Protein AF-A0ABD0MTV2-F1 (afdb_monomer_lite)

Radius of gyration: 23.69 Å; chains: 1; bounding box: 36×67×50 Å

Organism: Cirrhinus mrigala (NCBI:txid683832)

Sequence (108 aa):
PGSVVRVETSQGWKPAVVTEQRLEPRSYNTVTDFGQMYRRNRRHLHTSKDKDLTGVVEEVDGEDTDGSVQKDNVQDQTVVAENTEQGNRTRSGRLVKKPVRFSDFEMG

Secondary structure (DSSP, 8-state):
---EEEEEETTEEEEEEEEEE-SSTTEEEEEETT--EEEEEGGGEEE--TT--S----------------------------------B-TTS-B-PPPGGGSS----

pLDDT: mean 71.32, std 21.49, range [31.5, 93.5]

Foldseek 3Di:
DQFWKFAQDPVGTAIWGFPDDDPPPQWTWTAGPVRDIDIDGVVRIGRPPVPPPPDDPDDDDDDDDPDDDDDDDDDDDDDDDDDDDPADADPVRHGDDDDPVCPPPDDD

Structure (mmCIF, N/CA/C/O backbone):
data_AF-A0ABD0MTV2-F1
#
_entry.id   AF-A0ABD0MTV2-F1
#
loop_
_atom_site.group_PDB
_atom_site.id
_atom_site.type_symbol
_atom_site.label_atom_id
_atom_site.label_alt_id
_atom_site.label_comp_id
_atom_site.label_asym_id
_atom_site.label_entity_id
_atom_site.label_seq_id
_atom_site.pdbx_PDB_ins_code
_atom_site.Cartn_x
_atom_site.Cartn_y
_atom_site.Cartn_z
_atom_site.occupancy
_atom_site.B_iso_or_equiv
_atom_site.auth_seq_id
_atom_site.auth_comp_id
_atom_site.auth_asym_id
_atom_site.auth_atom_id
_atom_site.pdbx_PDB_model_num
ATOM 1 N N . PRO A 1 1 ? 5.571 6.778 -7.987 1.00 68.06 1 PRO A N 1
ATOM 2 C CA . PRO A 1 1 ? 5.344 7.883 -7.022 1.00 68.06 1 PRO A CA 1
ATOM 3 C C . PRO A 1 1 ? 4.173 8.727 -7.539 1.00 68.06 1 PRO A C 1
ATOM 5 O O . PRO A 1 1 ? 4.048 8.852 -8.753 1.00 68.06 1 PRO A O 1
ATOM 8 N N . GLY A 1 2 ? 3.293 9.215 -6.666 1.00 79.38 2 GLY A N 1
ATOM 9 C CA . GLY A 1 2 ? 2.096 9.984 -7.033 1.00 79.38 2 GLY A CA 1
ATOM 10 C C . GLY A 1 2 ? 0.817 9.167 -7.267 1.00 79.38 2 GLY A C 1
ATOM 11 O O . GLY A 1 2 ? -0.206 9.743 -7.610 1.00 79.38 2 GLY A O 1
ATOM 12 N N . SER A 1 3 ? 0.836 7.843 -7.078 1.00 80.94 3 SER A N 1
ATOM 13 C CA . SER A 1 3 ? -0.372 7.012 -7.204 1.00 80.94 3 SER A CA 1
ATOM 14 C C . SER A 1 3 ? -1.226 7.081 -5.938 1.00 80.94 3 SER A C 1
ATOM 16 O O . SER A 1 3 ? -0.692 6.930 -4.835 1.00 80.94 3 SER A O 1
ATOM 18 N N . VAL A 1 4 ? -2.539 7.252 -6.106 1.00 86.69 4 VAL A N 1
ATOM 19 C CA . VAL A 1 4 ? -3.520 7.185 -5.016 1.00 86.69 4 VAL A CA 1
ATOM 20 C C . VAL A 1 4 ? -3.803 5.720 -4.689 1.00 86.69 4 VAL A C 1
ATOM 22 O O . VAL A 1 4 ? -4.110 4.907 -5.561 1.00 86.69 4 VAL A O 1
ATOM 25 N N . VAL A 1 5 ? -3.655 5.362 -3.421 1.00 89.25 5 VAL A N 1
ATOM 26 C CA . VAL A 1 5 ? -3.840 4.007 -2.896 1.00 89.25 5 VAL A CA 1
ATOM 27 C C . VAL A 1 5 ? -4.596 4.073 -1.576 1.00 89.25 5 VAL A C 1
ATOM 29 O O . VAL A 1 5 ? -4.562 5.088 -0.888 1.00 89.25 5 VAL A O 1
ATOM 32 N N . ARG A 1 6 ? -5.256 2.990 -1.174 1.00 90.44 6 ARG A N 1
ATOM 33 C CA . ARG A 1 6 ? -5.739 2.845 0.204 1.00 90.44 6 ARG A CA 1
ATOM 34 C C . ARG A 1 6 ? -4.692 2.104 1.021 1.00 90.44 6 ARG A C 1
ATOM 36 O O . ARG A 1 6 ? -4.251 1.031 0.620 1.00 90.44 6 ARG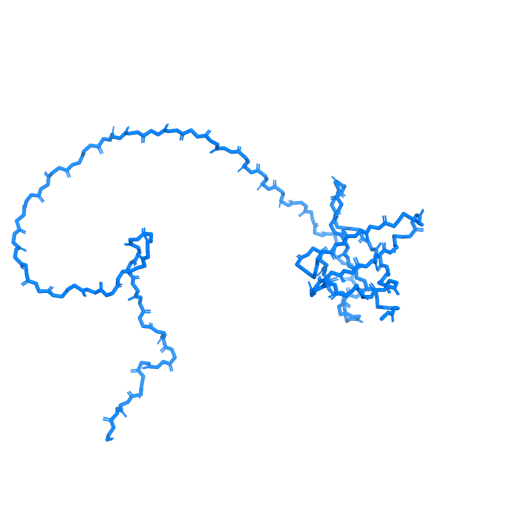 A O 1
ATOM 43 N N . VAL A 1 7 ? -4.296 2.685 2.144 1.00 90.94 7 VAL A N 1
ATOM 44 C CA . VAL A 1 7 ? -3.325 2.144 3.089 1.00 90.94 7 VAL A CA 1
ATOM 45 C C . VAL A 1 7 ? -4.032 1.583 4.316 1.00 90.94 7 VAL A C 1
ATOM 47 O O . VAL A 1 7 ? -4.959 2.192 4.849 1.00 90.94 7 VAL A O 1
ATOM 50 N N . GLU A 1 8 ? -3.593 0.417 4.771 1.00 89.69 8 GLU A N 1
ATOM 51 C CA . GLU A 1 8 ? -4.094 -0.197 5.998 1.00 89.69 8 GLU A CA 1
ATOM 52 C C . GLU A 1 8 ? -3.566 0.548 7.237 1.00 89.69 8 GLU A C 1
ATOM 54 O O . GLU A 1 8 ? -2.353 0.721 7.429 1.00 89.69 8 GLU A O 1
ATOM 59 N N . THR A 1 9 ? -4.477 1.002 8.093 1.00 87.94 9 THR A N 1
ATOM 60 C CA . THR A 1 9 ? -4.196 1.652 9.381 1.00 87.94 9 THR A CA 1
ATOM 61 C C . THR A 1 9 ? -4.953 0.938 10.501 1.00 87.94 9 THR A C 1
ATOM 63 O O . THR A 1 9 ? -5.815 0.108 10.230 1.00 87.94 9 THR A O 1
ATOM 66 N N . SER A 1 10 ? -4.680 1.280 11.764 1.00 86.62 10 SER A N 1
ATOM 67 C CA . SER A 1 10 ? -5.465 0.769 12.903 1.00 86.62 10 SER A CA 1
ATOM 68 C C . SER A 1 10 ? -6.938 1.189 12.862 1.00 86.62 10 SER A C 1
ATOM 70 O O . SER A 1 10 ? -7.767 0.593 13.532 1.00 86.62 10 SER A O 1
ATOM 72 N N . GLN A 1 11 ? -7.264 2.222 12.084 1.00 86.38 11 GLN A N 1
ATOM 73 C CA . GLN A 1 11 ? -8.622 2.720 11.862 1.00 86.38 11 GLN A CA 1
ATOM 74 C C . GLN A 1 11 ? -9.205 2.192 10.536 1.00 86.38 11 GLN A C 1
ATOM 76 O O . GLN A 1 11 ? -10.123 2.791 9.977 1.00 86.38 11 GLN A O 1
ATOM 81 N N . GLY A 1 12 ? -8.618 1.125 9.983 1.00 88.88 12 GLY A N 1
ATOM 82 C CA . GLY A 1 12 ? -8.986 0.537 8.698 1.00 88.88 12 GLY A CA 1
ATOM 83 C C . GLY A 1 12 ? -8.285 1.173 7.493 1.00 88.88 12 GLY A C 1
ATOM 84 O O . GLY A 1 12 ? -7.218 1.785 7.598 1.00 88.88 12 GLY A O 1
ATOM 85 N N . TRP A 1 13 ? -8.882 1.001 6.313 1.00 89.56 13 TRP A N 1
ATOM 86 C CA . TRP A 1 13 ? -8.322 1.417 5.024 1.00 89.56 13 TRP A CA 1
ATOM 87 C C . TRP A 1 13 ? -8.517 2.910 4.745 1.00 89.56 13 TRP A C 1
ATOM 89 O O . TRP A 1 13 ? -9.621 3.355 4.409 1.00 89.56 13 TRP A O 1
ATOM 99 N N . LYS A 1 14 ? -7.430 3.681 4.803 1.00 90.00 14 LYS A N 1
ATOM 100 C CA . LYS A 1 14 ? -7.423 5.134 4.575 1.00 90.00 14 LYS A CA 1
ATOM 101 C C . LYS A 1 14 ? -6.828 5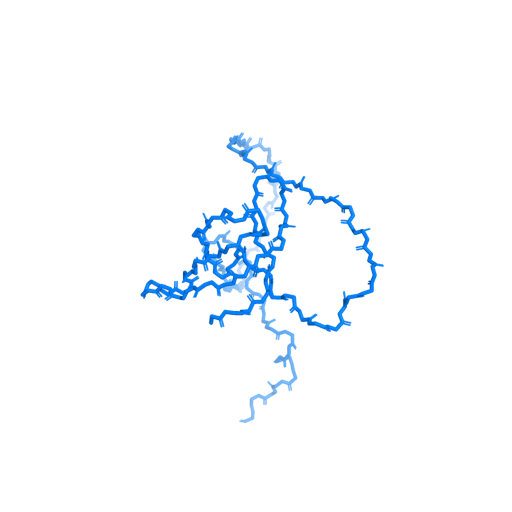.497 3.214 1.00 90.00 14 LYS A C 1
ATOM 103 O O . LYS A 1 14 ? -5.904 4.821 2.772 1.00 90.00 14 LYS A O 1
ATOM 108 N N . PRO A 1 15 ? -7.328 6.531 2.522 1.00 91.00 15 PRO A N 1
ATOM 109 C CA . PRO A 1 15 ? -6.706 7.006 1.291 1.00 91.00 15 PRO A CA 1
ATOM 110 C C . PRO A 1 15 ? -5.319 7.601 1.579 1.00 91.00 15 PRO A C 1
ATOM 112 O O . PRO A 1 15 ? -5.105 8.273 2.586 1.00 91.00 15 PRO A O 1
ATOM 115 N N . ALA A 1 16 ? -4.364 7.334 0.697 1.00 90.81 16 ALA A N 1
ATOM 116 C CA . ALA A 1 16 ? -2.997 7.819 0.786 1.00 90.81 16 ALA A CA 1
ATOM 117 C C . ALA A 1 16 ? -2.360 7.934 -0.604 1.00 90.81 16 ALA A C 1
ATOM 119 O O . ALA A 1 16 ? -2.800 7.318 -1.575 1.00 90.81 16 ALA A O 1
ATOM 120 N N . VAL A 1 17 ? -1.280 8.700 -0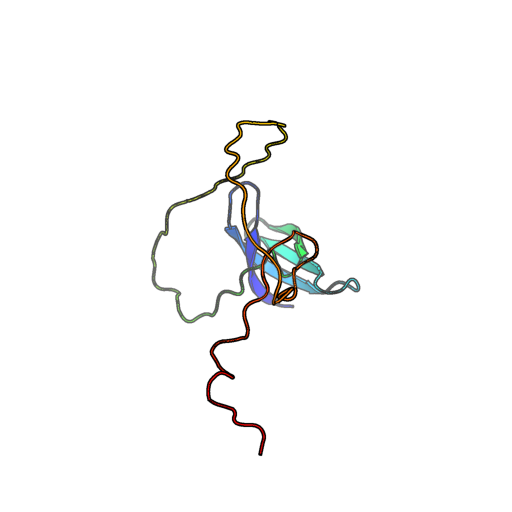.695 1.00 92.44 17 VAL A N 1
ATOM 121 C CA . VAL A 1 17 ? -0.483 8.867 -1.911 1.00 92.44 17 VAL A CA 1
ATOM 122 C C . VAL A 1 17 ? 0.881 8.225 -1.709 1.00 92.44 17 VAL A C 1
ATOM 124 O O . VAL A 1 17 ? 1.555 8.474 -0.709 1.00 92.44 17 VAL A O 1
ATOM 127 N N . VAL A 1 18 ? 1.313 7.397 -2.660 1.00 92.38 18 VAL A N 1
ATOM 128 C CA . VAL A 1 18 ? 2.656 6.800 -2.641 1.00 92.38 18 VAL A CA 1
ATOM 129 C C . VAL A 1 18 ? 3.694 7.875 -2.951 1.00 92.38 18 VAL A C 1
ATOM 131 O O . VAL A 1 18 ? 3.776 8.340 -4.088 1.00 92.38 18 VAL A O 1
ATOM 134 N N . THR A 1 19 ? 4.527 8.236 -1.981 1.00 91.31 19 THR A N 1
ATOM 135 C CA . THR A 1 19 ? 5.592 9.231 -2.167 1.00 91.31 19 THR A CA 1
ATOM 136 C C . THR A 1 19 ? 6.840 8.616 -2.775 1.00 91.31 19 THR A C 1
ATOM 138 O O . THR A 1 19 ? 7.411 9.174 -3.707 1.00 91.31 19 THR A O 1
ATOM 141 N N . GLU A 1 20 ? 7.235 7.433 -2.313 1.00 89.31 20 GLU A N 1
ATOM 142 C CA . GLU A 1 20 ? 8.499 6.815 -2.701 1.00 89.31 20 GLU A CA 1
ATOM 143 C C . GLU A 1 20 ? 8.391 5.289 -2.700 1.00 89.31 20 GLU A C 1
ATOM 145 O O . GLU A 1 20 ? 7.734 4.691 -1.842 1.00 89.31 20 GLU A O 1
ATOM 150 N N . GLN A 1 21 ? 9.063 4.650 -3.658 1.00 90.88 21 GLN A N 1
ATOM 151 C CA . GLN A 1 21 ? 9.354 3.225 -3.587 1.00 90.88 21 GLN A CA 1
ATOM 152 C C . GLN A 1 21 ? 10.735 3.043 -2.968 1.00 90.88 21 GLN A C 1
ATOM 154 O O . GLN A 1 21 ? 11.710 3.632 -3.424 1.00 90.88 21 GLN A O 1
ATOM 159 N N . ARG A 1 22 ? 10.813 2.207 -1.939 1.00 89.25 22 ARG A N 1
ATOM 160 C CA . ARG A 1 22 ? 12.065 1.946 -1.240 1.00 89.25 22 ARG A CA 1
ATOM 161 C C . ARG A 1 22 ? 12.947 0.961 -2.009 1.00 89.25 22 ARG A C 1
ATOM 163 O O . ARG A 1 22 ? 12.474 0.235 -2.884 1.00 89.25 22 ARG A O 1
ATOM 170 N N . LEU A 1 23 ? 14.223 0.907 -1.620 1.00 88.44 23 LEU A N 1
ATOM 171 C CA . LEU A 1 23 ? 15.187 -0.081 -2.117 1.00 88.44 23 LEU A CA 1
ATOM 172 C C . LEU A 1 23 ? 14.751 -1.511 -1.780 1.00 88.44 23 LEU A C 1
ATOM 174 O O . LEU A 1 23 ? 14.992 -2.436 -2.554 1.00 88.44 23 LEU A O 1
ATOM 178 N N . GLU A 1 24 ? 14.085 -1.700 -0.636 1.00 89.25 24 GLU A N 1
ATOM 179 C CA . GLU A 1 24 ? 13.545 -3.002 -0.280 1.00 89.25 24 GLU A CA 1
ATOM 180 C C . GLU A 1 24 ? 12.364 -3.370 -1.197 1.00 89.25 24 GLU A C 1
ATOM 182 O O . GLU A 1 24 ? 11.424 -2.581 -1.369 1.00 89.25 24 GLU A O 1
ATOM 187 N N . PRO A 1 25 ? 12.345 -4.592 -1.756 1.00 87.38 25 PRO A N 1
ATOM 188 C CA . PRO A 1 25 ? 11.318 -4.988 -2.702 1.00 87.38 25 PRO A CA 1
ATOM 189 C C . PRO A 1 25 ? 9.927 -4.878 -2.076 1.00 87.38 25 PRO A C 1
ATOM 191 O O . PRO A 1 25 ? 9.689 -5.276 -0.934 1.00 87.38 25 PRO A O 1
ATOM 194 N N . ARG A 1 26 ? 8.977 -4.362 -2.865 1.00 87.56 26 ARG A N 1
ATOM 195 C CA . ARG A 1 26 ? 7.557 -4.218 -2.497 1.00 87.56 26 ARG A CA 1
ATOM 196 C C . ARG A 1 26 ? 7.299 -3.276 -1.311 1.00 87.56 26 ARG A C 1
ATOM 198 O O . ARG A 1 26 ? 6.172 -3.284 -0.823 1.00 87.56 26 ARG A O 1
ATOM 205 N N . SER A 1 27 ? 8.280 -2.499 -0.848 1.00 91.62 27 SER A N 1
ATOM 206 C CA . SER A 1 27 ? 8.113 -1.520 0.235 1.00 91.62 27 SER A CA 1
ATOM 207 C C . SER A 1 27 ? 7.918 -0.106 -0.315 1.00 91.62 27 SER A C 1
ATOM 209 O O . SER A 1 27 ? 8.647 0.328 -1.207 1.00 91.62 27 SER A O 1
ATOM 211 N N . TYR A 1 28 ? 6.947 0.617 0.239 1.00 92.50 28 TYR A N 1
ATOM 212 C CA . TYR A 1 28 ? 6.565 1.962 -0.183 1.00 92.50 28 TYR A CA 1
ATOM 213 C C . TYR A 1 28 ? 6.405 2.887 1.019 1.00 92.50 28 TYR A C 1
ATOM 215 O O . TYR A 1 28 ? 5.960 2.463 2.090 1.00 92.50 28 TYR A O 1
ATOM 223 N N . ASN A 1 29 ? 6.727 4.157 0.802 1.00 92.44 29 ASN A N 1
ATOM 224 C CA . ASN A 1 29 ? 6.348 5.250 1.680 1.00 92.44 29 ASN A CA 1
ATOM 225 C C . ASN A 1 29 ? 5.054 5.866 1.145 1.00 92.44 29 ASN A C 1
ATOM 227 O O . ASN A 1 29 ? 4.948 6.175 -0.045 1.00 92.44 29 ASN A O 1
ATOM 231 N N . THR A 1 30 ? 4.063 6.017 2.015 1.00 91.31 30 THR A N 1
ATOM 232 C CA . THR A 1 30 ? 2.758 6.591 1.682 1.00 91.31 30 THR A CA 1
ATOM 233 C C . THR A 1 30 ? 2.420 7.720 2.636 1.00 91.31 30 THR A C 1
ATOM 235 O O . THR A 1 30 ? 2.654 7.592 3.835 1.00 91.31 30 THR A O 1
ATOM 238 N N . VAL A 1 31 ? 1.830 8.791 2.121 1.00 92.62 31 VAL A N 1
ATOM 239 C CA . VAL A 1 31 ? 1.330 9.922 2.908 1.00 92.62 31 VAL A CA 1
ATOM 240 C C . VAL A 1 31 ? -0.189 9.907 2.866 1.00 92.62 31 VAL A C 1
ATOM 242 O O . VAL A 1 31 ? -0.776 9.894 1.788 1.00 92.62 31 VAL A O 1
ATOM 245 N N . THR A 1 32 ? -0.813 9.861 4.038 1.00 90.00 32 THR A N 1
ATOM 246 C CA . THR A 1 32 ? -2.267 10.038 4.183 1.00 90.00 32 THR A CA 1
ATOM 247 C C . THR A 1 32 ? -2.667 11.496 3.959 1.00 90.00 32 THR A C 1
ATOM 249 O O . THR A 1 32 ? -1.826 12.392 3.980 1.00 90.00 32 THR A O 1
ATOM 252 N N . ASP A 1 33 ? -3.957 11.743 3.765 1.00 85.81 33 ASP A N 1
ATOM 253 C CA . ASP A 1 33 ? -4.562 13.081 3.701 1.00 85.81 33 ASP A CA 1
ATOM 254 C C . ASP A 1 33 ? -4.250 13.955 4.928 1.00 85.81 33 ASP A C 1
ATOM 256 O O . ASP A 1 33 ? -4.004 15.150 4.788 1.00 85.81 33 ASP A O 1
ATOM 260 N N . PHE A 1 34 ? -4.152 13.353 6.115 1.00 85.31 34 PHE A N 1
ATOM 261 C CA . PHE A 1 34 ? -3.720 14.022 7.349 1.00 85.31 34 PHE A CA 1
ATOM 262 C C . PHE A 1 34 ? -2.209 14.312 7.413 1.00 85.31 34 PHE A C 1
ATOM 264 O O . PHE A 1 34 ? -1.702 14.749 8.445 1.00 85.31 34 PHE A O 1
ATOM 271 N N . GLY A 1 35 ? -1.457 14.035 6.345 1.00 85.88 35 GLY A N 1
ATOM 272 C CA . GLY A 1 35 ? -0.012 14.248 6.283 1.00 85.88 35 GLY A CA 1
ATOM 273 C C . GLY A 1 35 ? 0.813 13.199 7.035 1.00 85.88 35 GLY A C 1
ATOM 274 O O . GLY A 1 35 ? 2.036 13.313 7.099 1.00 85.88 35 GLY A O 1
ATOM 275 N N . GLN A 1 36 ? 0.190 12.154 7.590 1.00 87.88 36 GLN A N 1
ATOM 276 C CA . GLN A 1 36 ? 0.921 11.102 8.295 1.00 87.88 36 GLN A CA 1
ATOM 277 C C . GLN A 1 36 ? 1.613 10.176 7.293 1.00 87.88 36 GLN A C 1
ATOM 279 O O . GLN A 1 36 ? 0.979 9.641 6.375 1.00 87.88 36 GLN A O 1
ATOM 284 N N . MET A 1 37 ? 2.915 9.976 7.498 1.00 90.75 37 MET A N 1
ATOM 285 C CA . MET A 1 37 ? 3.751 9.087 6.698 1.00 90.75 37 MET A CA 1
ATOM 286 C C . MET A 1 37 ? 3.734 7.665 7.255 1.00 90.75 37 MET A C 1
ATOM 288 O O . MET A 1 37 ? 4.056 7.434 8.419 1.00 90.75 37 MET A O 1
ATOM 292 N N . TYR A 1 38 ? 3.440 6.700 6.389 1.00 88.25 38 TYR A N 1
ATOM 293 C CA . TYR A 1 38 ? 3.475 5.277 6.700 1.00 88.25 38 TYR A CA 1
ATOM 294 C C . TYR A 1 38 ? 4.432 4.539 5.774 1.00 88.25 38 TYR A C 1
ATOM 296 O O . TYR A 1 38 ? 4.471 4.775 4.566 1.00 88.25 38 TYR A O 1
ATOM 304 N N . ARG A 1 39 ? 5.160 3.578 6.347 1.00 92.56 39 ARG A N 1
ATOM 305 C CA . ARG A 1 39 ? 5.919 2.579 5.595 1.00 92.56 39 ARG A CA 1
ATOM 306 C C . ARG A 1 39 ? 5.082 1.315 5.473 1.00 92.56 39 ARG A C 1
ATOM 308 O O . ARG A 1 39 ? 4.778 0.678 6.482 1.00 92.56 39 ARG A O 1
ATOM 315 N N . ARG A 1 40 ? 4.736 0.918 4.249 1.00 92.88 40 ARG A N 1
ATOM 316 C CA . ARG A 1 40 ? 3.887 -0.254 3.998 1.00 92.88 40 ARG A CA 1
ATOM 317 C C . ARG A 1 40 ? 4.375 -1.092 2.826 1.00 92.88 40 ARG A C 1
ATOM 319 O O . ARG A 1 40 ? 4.995 -0.610 1.884 1.00 92.88 40 ARG A O 1
ATOM 326 N N . ASN A 1 41 ? 4.098 -2.390 2.909 1.00 93.50 41 ASN A N 1
ATOM 327 C CA . ASN A 1 41 ? 4.337 -3.319 1.813 1.00 93.50 41 ASN A CA 1
ATOM 328 C C . ASN A 1 41 ? 3.179 -3.233 0.807 1.00 93.50 41 ASN A C 1
ATOM 330 O O . ASN A 1 41 ? 2.057 -2.946 1.211 1.00 93.50 41 ASN A O 1
ATOM 334 N N . ARG A 1 42 ? 3.411 -3.572 -0.467 1.00 89.38 42 ARG A N 1
ATOM 335 C CA . ARG A 1 42 ? 2.373 -3.665 -1.509 1.00 89.38 42 ARG A CA 1
ATOM 336 C C . ARG A 1 42 ? 1.125 -4.433 -1.070 1.00 89.38 42 ARG A C 1
ATOM 338 O O . ARG A 1 42 ? 0.042 -4.091 -1.509 1.00 89.38 42 ARG A O 1
ATOM 345 N N . ARG A 1 43 ? 1.270 -5.471 -0.235 1.00 90.94 43 ARG A N 1
ATOM 346 C CA . ARG A 1 43 ? 0.127 -6.253 0.278 1.00 90.94 43 ARG A CA 1
ATOM 347 C C . ARG A 1 43 ? -0.806 -5.465 1.210 1.00 90.94 43 ARG A C 1
ATOM 349 O O . ARG A 1 43 ? -1.933 -5.886 1.391 1.00 90.94 43 ARG A O 1
ATOM 356 N N . HIS A 1 44 ? -0.330 -4.365 1.791 1.00 90.75 44 HIS A N 1
ATOM 357 C CA . HIS A 1 44 ? -1.096 -3.469 2.667 1.00 90.75 44 HIS A CA 1
ATOM 358 C C . HIS A 1 44 ? -1.547 -2.203 1.916 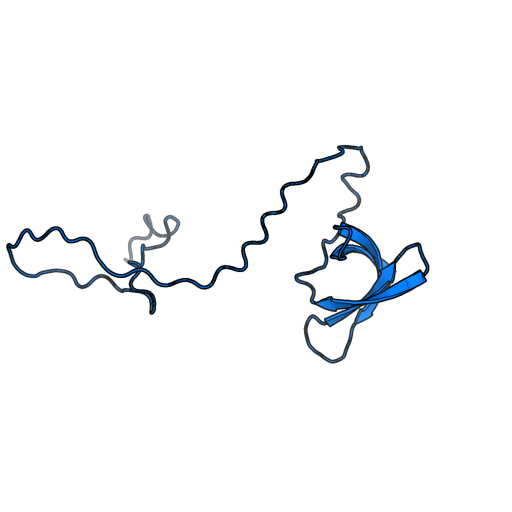1.00 90.75 44 HIS A C 1
ATOM 360 O O . HIS A 1 44 ? -1.846 -1.186 2.544 1.00 90.75 44 HIS A O 1
ATOM 366 N N . LEU A 1 45 ? -1.508 -2.236 0.577 1.00 90.88 45 LEU A N 1
ATOM 367 C CA . LEU A 1 45 ? -1.929 -1.154 -0.303 1.00 90.88 45 LEU A CA 1
ATOM 368 C C . LEU A 1 45 ? -2.954 -1.692 -1.304 1.00 90.88 45 LEU A C 1
ATOM 370 O O . LEU A 1 45 ? -2.638 -2.588 -2.088 1.00 90.88 45 LEU A O 1
ATOM 374 N N . HIS A 1 46 ? -4.146 -1.103 -1.340 1.00 89.25 46 HIS A N 1
ATOM 375 C CA . HIS A 1 46 ? -5.087 -1.310 -2.439 1.00 89.25 46 HIS A CA 1
ATOM 376 C C . HIS A 1 46 ? -4.920 -0.199 -3.468 1.00 89.25 46 HIS A C 1
ATOM 378 O O . HIS A 1 46 ? -5.076 0.981 -3.159 1.00 89.25 46 HIS A O 1
ATOM 384 N N . THR A 1 47 ? -4.604 -0.573 -4.707 1.00 79.81 47 THR A N 1
ATOM 385 C CA . THR A 1 47 ? -4.669 0.360 -5.831 1.00 79.81 47 THR A CA 1
ATOM 386 C C . THR A 1 47 ? -6.133 0.668 -6.099 1.00 79.81 47 THR A C 1
ATOM 388 O O . THR A 1 47 ? -6.869 -0.206 -6.558 1.00 79.81 47 THR A O 1
ATOM 391 N N . SER A 1 48 ? -6.552 1.899 -5.821 1.00 63.97 48 SER A N 1
ATOM 392 C CA . SER A 1 48 ? -7.824 2.397 -6.324 1.00 63.97 48 SER A CA 1
ATOM 393 C C . SER A 1 48 ? -7.686 2.482 -7.843 1.00 63.97 48 SER A C 1
ATOM 395 O O . SER A 1 48 ? -6.890 3.267 -8.348 1.00 63.97 48 SER A O 1
ATOM 397 N N . LYS A 1 49 ? -8.377 1.620 -8.593 1.00 59.59 49 LYS A N 1
ATOM 398 C CA . LYS A 1 49 ? -8.591 1.887 -10.017 1.00 59.59 49 LYS A CA 1
ATOM 399 C C . LYS A 1 49 ? -9.637 2.993 -10.054 1.00 59.59 49 LYS A C 1
ATOM 401 O O . LYS A 1 49 ? -10.721 2.792 -9.521 1.00 59.59 49 LYS A O 1
ATOM 406 N N . ASP A 1 50 ? -9.321 4.132 -10.658 1.00 50.88 50 ASP A N 1
ATOM 407 C CA . ASP A 1 50 ? -10.179 5.327 -10.759 1.00 50.88 50 ASP A CA 1
ATOM 408 C C . ASP A 1 50 ? -11.490 5.124 -11.561 1.00 50.88 50 ASP A C 1
ATOM 410 O O . ASP A 1 50 ? -11.992 6.048 -12.193 1.00 50.88 50 ASP A O 1
ATOM 414 N N . LYS A 1 51 ? -12.055 3.912 -11.587 1.00 47.06 51 LYS A N 1
ATOM 415 C CA . LYS A 1 51 ? -13.318 3.592 -12.261 1.00 47.06 51 LYS A CA 1
ATOM 416 C C . LYS A 1 51 ? -14.507 3.447 -11.3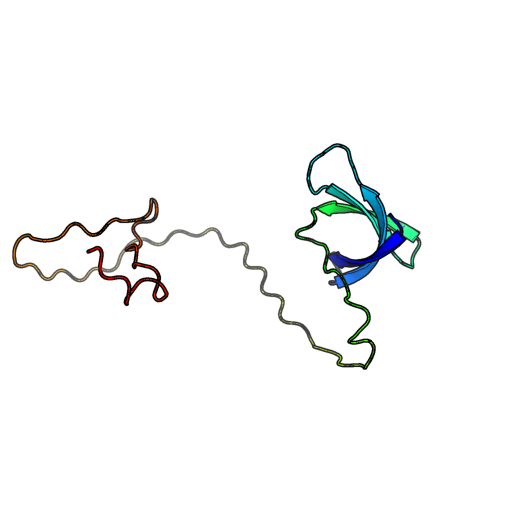13 1.00 47.06 51 LYS A C 1
ATOM 418 O O . LYS A 1 51 ? -15.630 3.533 -11.786 1.00 47.06 51 LYS A O 1
ATOM 423 N N . ASP A 1 52 ? -14.268 3.336 -10.007 1.00 47.34 52 ASP A N 1
ATOM 424 C CA . ASP A 1 52 ? -15.322 3.110 -9.010 1.00 47.34 52 ASP A CA 1
ATOM 425 C C . ASP A 1 52 ? -15.373 4.251 -7.973 1.00 47.34 52 ASP A C 1
ATOM 427 O O . ASP A 1 52 ? -15.433 4.034 -6.767 1.00 47.34 52 ASP A O 1
ATOM 431 N N . LEU A 1 53 ? -15.328 5.507 -8.435 1.00 53.25 53 LEU A N 1
ATOM 432 C CA . LEU A 1 53 ? -15.645 6.689 -7.614 1.00 53.25 53 LEU A CA 1
ATOM 433 C C . LEU A 1 53 ? -17.159 6.962 -7.606 1.00 53.25 53 LEU A C 1
ATOM 435 O O . LEU A 1 53 ? -17.606 8.093 -7.786 1.00 53.25 53 LEU A O 1
ATOM 439 N N . THR A 1 54 ? -17.976 5.926 -7.437 1.00 35.19 54 THR A N 1
ATOM 440 C CA . THR A 1 54 ? -19.417 6.077 -7.196 1.00 35.19 54 THR A CA 1
ATOM 441 C C . THR A 1 54 ? -19.770 5.217 -5.997 1.00 35.19 54 THR A C 1
ATOM 443 O O . THR A 1 54 ? -19.455 4.034 -5.952 1.00 35.19 54 THR A O 1
ATOM 446 N N . GLY A 1 55 ? -20.288 5.877 -4.965 1.00 46.81 55 GLY A N 1
ATOM 447 C CA . GLY A 1 55 ? -20.219 5.403 -3.594 1.00 46.81 55 GLY A CA 1
ATOM 448 C C . GLY A 1 55 ? -20.894 4.063 -3.347 1.00 46.81 55 GLY A C 1
ATOM 449 O O . GLY A 1 55 ? -22.049 3.869 -3.703 1.00 46.81 55 GLY A O 1
ATOM 450 N N . VAL A 1 56 ? -20.190 3.208 -2.614 1.00 37.75 56 VAL A N 1
ATOM 451 C CA . VAL A 1 56 ? -20.792 2.257 -1.688 1.00 37.75 56 VAL A CA 1
ATOM 452 C C . VAL A 1 56 ? -19.925 2.278 -0.434 1.00 37.75 56 VAL A C 1
ATOM 454 O O . VAL A 1 56 ? -18.731 1.981 -0.460 1.00 37.75 56 VAL A O 1
ATOM 457 N N . VAL A 1 57 ? -20.533 2.720 0.661 1.00 52.66 57 VAL A N 1
ATOM 458 C CA . VAL A 1 57 ? -20.119 2.358 2.012 1.00 52.66 57 VAL A CA 1
ATOM 459 C C . VAL A 1 57 ? -20.270 0.842 2.122 1.00 52.66 57 VAL A C 1
ATOM 461 O O . VAL A 1 57 ? -21.383 0.354 2.258 1.00 52.66 57 VAL A O 1
ATOM 464 N N . GLU A 1 58 ? -19.179 0.088 1.992 1.00 44.19 58 GLU A N 1
ATOM 465 C CA . GLU A 1 58 ? -19.165 -1.293 2.477 1.00 44.19 58 GLU A CA 1
ATOM 466 C C . GLU A 1 58 ? -18.616 -1.287 3.897 1.00 44.19 58 GLU A C 1
ATOM 468 O O . GLU A 1 58 ? -17.462 -0.928 4.161 1.00 44.19 58 GLU A O 1
ATOM 473 N N . GLU A 1 59 ? -19.537 -1.593 4.803 1.00 43.41 59 GLU A N 1
ATOM 474 C CA . GLU A 1 59 ? -19.307 -1.842 6.207 1.00 43.41 59 GLU A CA 1
ATOM 475 C C . GLU A 1 59 ? -18.380 -3.051 6.406 1.00 43.41 59 GLU A C 1
ATOM 477 O O . GLU A 1 59 ? -18.393 -4.032 5.670 1.00 43.41 59 GLU A O 1
ATOM 482 N N . VAL A 1 60 ? -17.548 -2.870 7.425 1.00 53.25 60 VAL A N 1
ATOM 483 C CA . VAL A 1 60 ? -16.738 -3.793 8.221 1.00 53.25 60 VAL A CA 1
ATOM 484 C C . VAL A 1 60 ? -17.096 -5.284 8.108 1.00 53.25 60 VAL A C 1
ATOM 486 O O . VAL A 1 60 ? -18.211 -5.673 8.423 1.00 53.25 60 VAL A O 1
ATOM 489 N N . ASP A 1 61 ? -16.084 -6.118 7.854 1.00 34.75 61 ASP A N 1
ATOM 490 C CA . ASP A 1 61 ? -15.926 -7.367 8.605 1.00 34.75 61 ASP A CA 1
ATOM 491 C C . ASP A 1 61 ? -14.431 -7.555 8.888 1.00 34.75 61 ASP A C 1
ATOM 493 O O . ASP A 1 61 ? -13.619 -7.883 8.018 1.00 34.75 61 ASP A O 1
ATOM 497 N N . GLY A 1 62 ? -14.045 -7.159 10.098 1.00 47.09 62 GLY A N 1
ATOM 498 C CA . GLY A 1 62 ? -12.745 -7.455 10.664 1.00 47.09 62 GLY A CA 1
ATOM 499 C C . GLY A 1 62 ? -12.900 -8.686 11.533 1.00 47.09 62 GLY A C 1
ATOM 500 O O . GLY A 1 62 ? -13.621 -8.633 12.523 1.00 47.09 62 GLY A O 1
ATOM 501 N N . GLU A 1 63 ? -12.188 -9.755 11.198 1.00 33.16 63 GLU A N 1
ATOM 502 C CA . GLU A 1 63 ? -11.930 -10.828 12.149 1.00 33.16 63 GLU A CA 1
ATOM 503 C C . GLU A 1 63 ? -10.416 -11.019 12.265 1.00 33.16 63 GLU A C 1
ATOM 505 O O . GLU A 1 63 ? -9.774 -11.772 11.531 1.00 33.16 63 GLU A O 1
ATOM 510 N N . ASP A 1 64 ? -9.839 -10.249 13.187 1.00 46.72 64 ASP A N 1
ATOM 511 C CA . ASP A 1 64 ? -8.598 -10.597 13.859 1.00 46.72 64 ASP A CA 1
ATOM 512 C C . ASP A 1 64 ? -8.892 -11.783 14.787 1.00 46.72 64 ASP A C 1
ATOM 514 O O . ASP A 1 64 ? -9.629 -11.653 15.764 1.00 46.72 64 ASP A O 1
ATOM 518 N N . THR A 1 65 ? -8.286 -12.938 14.524 1.00 37.53 65 THR A N 1
ATOM 519 C CA . THR A 1 65 ? -8.132 -13.977 15.548 1.00 37.53 65 THR A CA 1
ATOM 520 C C . THR A 1 65 ? -6.650 -14.296 15.704 1.00 37.53 65 THR A C 1
ATOM 522 O O . THR A 1 65 ? -6.090 -15.168 15.040 1.00 37.53 65 THR A O 1
ATOM 525 N N . ASP A 1 66 ? -5.999 -13.546 16.595 1.00 55.91 66 ASP A N 1
ATOM 526 C CA . ASP A 1 66 ? -4.881 -14.073 17.375 1.00 55.91 66 ASP A CA 1
ATOM 527 C C . ASP A 1 66 ? -5.445 -15.139 18.327 1.00 55.91 66 ASP A C 1
ATOM 529 O O . ASP A 1 66 ? -6.452 -14.919 19.000 1.00 55.91 66 ASP A O 1
ATOM 533 N N . GLY A 1 67 ? -4.852 -16.329 18.322 1.00 33.56 67 GLY A N 1
ATOM 534 C CA . GLY A 1 67 ? -5.466 -17.502 18.935 1.00 33.56 67 GLY A CA 1
ATOM 535 C C . GLY A 1 67 ? -4.553 -18.717 18.950 1.00 33.56 67 GLY A C 1
ATOM 536 O O . GLY A 1 67 ? -4.822 -19.728 18.306 1.00 33.56 67 GLY A O 1
ATOM 537 N N . SER A 1 68 ? -3.465 -18.621 19.713 1.00 57.06 68 SER A N 1
ATOM 538 C CA . SER A 1 68 ? -2.895 -19.782 20.403 1.00 57.06 68 SER A CA 1
ATOM 539 C C . SER A 1 68 ? -4.010 -20.508 21.166 1.00 57.06 68 SER A C 1
ATOM 541 O O . SER A 1 68 ? -4.732 -19.843 21.899 1.00 57.06 68 SER A O 1
ATOM 543 N N . VAL A 1 69 ? -4.153 -21.830 21.000 1.00 31.50 69 VAL A N 1
ATOM 544 C CA . VAL A 1 69 ? -4.494 -22.809 22.055 1.00 31.50 69 VAL A CA 1
ATOM 545 C C . VAL A 1 69 ? -4.602 -24.214 21.449 1.00 31.50 69 VAL A C 1
ATOM 547 O O . VAL A 1 69 ? -5.269 -24.467 20.448 1.00 31.50 69 VAL A O 1
ATOM 550 N N . GLN A 1 70 ? -3.892 -25.121 22.111 1.00 47.94 70 GLN A N 1
ATOM 551 C CA . GLN A 1 70 ? -3.924 -26.572 21.988 1.00 47.94 70 GLN A CA 1
ATOM 552 C C . GLN A 1 70 ? -5.352 -27.125 22.074 1.00 47.94 70 GLN A C 1
ATOM 554 O O . GLN A 1 70 ? -6.132 -26.668 22.907 1.00 47.94 70 GLN A O 1
ATOM 559 N N . LYS A 1 71 ? -5.646 -28.207 21.346 1.00 36.28 71 LYS A N 1
ATOM 560 C CA . LYS A 1 71 ? -6.423 -29.307 21.931 1.00 36.28 71 LYS A CA 1
ATOM 561 C C . LYS A 1 71 ? -6.272 -30.597 21.142 1.00 36.28 71 LYS A C 1
ATOM 563 O O . LYS A 1 71 ? -6.744 -30.744 20.018 1.00 36.28 71 LYS A O 1
ATOM 568 N N . ASP A 1 72 ? -5.596 -31.515 21.809 1.00 37.06 72 ASP A N 1
ATOM 569 C CA . ASP A 1 72 ? -5.637 -32.945 21.602 1.00 37.06 72 ASP A CA 1
ATOM 570 C C . ASP A 1 72 ? -7.076 -33.501 21.616 1.00 37.06 72 ASP A C 1
ATOM 572 O O . ASP A 1 72 ? -7.898 -33.120 22.448 1.00 37.06 72 ASP A O 1
ATOM 576 N N . ASN A 1 73 ? -7.285 -34.486 20.735 1.00 41.12 73 ASN A N 1
ATOM 577 C CA . ASN A 1 73 ? -7.976 -35.756 20.989 1.00 41.12 73 ASN A CA 1
ATOM 578 C C . ASN A 1 73 ? -9.499 -35.754 21.251 1.00 41.12 73 ASN A C 1
ATOM 580 O O . ASN A 1 73 ? -9.932 -35.534 22.376 1.00 41.12 73 ASN A O 1
ATOM 584 N N . VAL A 1 74 ? -10.273 -36.197 20.244 1.00 35.03 74 VAL A N 1
ATOM 585 C CA . VAL A 1 74 ? -11.230 -37.315 20.394 1.00 35.03 74 VAL A CA 1
ATOM 586 C C . VAL A 1 74 ? -11.196 -38.171 19.118 1.00 35.03 74 VAL A C 1
ATOM 588 O O . VAL A 1 74 ? -11.140 -37.659 18.002 1.00 35.03 74 VAL A O 1
ATOM 591 N N . GLN A 1 75 ? -11.151 -39.479 19.341 1.00 47.28 75 GLN A N 1
ATOM 592 C CA . GLN A 1 75 ? -10.955 -40.594 18.418 1.00 47.28 75 GLN A CA 1
ATOM 593 C C . GLN A 1 75 ? -12.202 -40.909 17.578 1.00 47.28 75 GLN A C 1
ATOM 595 O O . GLN A 1 75 ? -13.313 -40.763 18.071 1.00 47.28 75 GLN A O 1
ATOM 600 N N . ASP A 1 76 ? -12.003 -41.495 16.394 1.00 32.19 76 ASP A N 1
ATOM 601 C CA . ASP A 1 76 ? -12.764 -42.694 16.026 1.00 32.19 76 ASP A CA 1
ATOM 602 C C . ASP A 1 76 ? -11.885 -43.612 15.163 1.00 32.19 76 ASP A C 1
ATOM 604 O O . ASP A 1 76 ? -11.340 -43.210 14.132 1.00 32.19 76 ASP A O 1
ATOM 608 N N . GLN A 1 77 ? -11.654 -44.826 15.661 1.00 50.16 77 GLN A N 1
ATOM 609 C CA . GLN A 1 77 ? -10.946 -45.886 14.956 1.00 50.16 77 GLN A CA 1
ATOM 610 C C . GLN A 1 77 ? -11.965 -46.693 14.156 1.00 50.16 77 GLN A C 1
ATOM 612 O O . GLN A 1 77 ? -12.833 -47.322 14.748 1.00 50.16 77 GLN A O 1
ATOM 617 N N . THR A 1 78 ? -11.779 -46.817 12.846 1.00 36.94 78 THR A N 1
ATOM 618 C CA . THR A 1 78 ? -12.178 -48.037 12.135 1.00 36.94 78 THR A CA 1
ATOM 619 C C . THR A 1 78 ? -11.130 -48.388 11.088 1.00 36.94 78 THR A C 1
ATOM 621 O O . THR A 1 78 ? -10.828 -47.650 10.155 1.00 36.94 78 THR A O 1
ATOM 624 N N . VAL A 1 79 ? -10.509 -49.532 11.344 1.00 52.00 79 VAL A N 1
ATOM 625 C CA . VAL A 1 79 ? -9.583 -50.273 10.495 1.00 52.00 79 VAL A CA 1
ATOM 626 C C . VAL A 1 79 ? -10.261 -50.742 9.201 1.00 52.00 79 VAL A C 1
ATOM 628 O O . VAL A 1 79 ? -11.437 -51.092 9.230 1.00 52.00 79 VAL A O 1
ATOM 631 N N . VAL A 1 80 ? -9.486 -50.827 8.110 1.00 35.41 80 VAL A N 1
ATOM 632 C CA . VAL A 1 80 ? -9.307 -52.005 7.223 1.00 35.41 80 VAL A CA 1
ATOM 633 C C . VAL A 1 80 ? -8.957 -51.584 5.779 1.00 35.41 80 VAL A C 1
ATOM 635 O O . VAL A 1 80 ? -9.591 -50.719 5.189 1.00 35.41 80 VAL A O 1
ATOM 638 N N . ALA A 1 81 ? -7.970 -52.312 5.242 1.00 35.59 81 ALA A N 1
ATOM 639 C CA . ALA A 1 81 ? -7.614 -52.547 3.837 1.00 35.59 81 ALA A CA 1
ATOM 640 C C . ALA A 1 81 ? -6.742 -51.521 3.083 1.00 35.59 81 ALA A C 1
ATOM 642 O O . ALA A 1 81 ? -7.193 -50.527 2.528 1.00 35.59 81 ALA A O 1
ATOM 643 N N . GLU A 1 82 ? -5.453 -51.874 3.050 1.00 37.88 82 GLU A N 1
ATOM 644 C CA . GLU A 1 82 ? -4.633 -52.069 1.844 1.00 37.88 82 GLU A CA 1
ATOM 645 C C . GLU A 1 82 ? -4.697 -51.043 0.699 1.00 37.88 82 GLU A C 1
ATOM 647 O O . GLU A 1 82 ? -5.569 -51.053 -0.158 1.00 37.88 82 GLU A O 1
ATOM 652 N N . ASN A 1 83 ? -3.619 -50.253 0.646 1.00 48.44 83 ASN A N 1
ATOM 653 C CA . ASN A 1 83 ? -2.723 -50.113 -0.505 1.00 48.44 83 ASN A CA 1
ATOM 654 C C . ASN A 1 83 ? -3.379 -49.965 -1.890 1.00 48.44 83 ASN A C 1
ATOM 656 O O . ASN A 1 83 ? -3.659 -50.957 -2.554 1.00 48.44 83 ASN A O 1
ATOM 660 N N . THR A 1 84 ? -3.488 -48.728 -2.377 1.00 44.94 84 THR A N 1
ATOM 661 C CA . THR A 1 84 ? -2.785 -48.211 -3.574 1.00 44.94 84 THR A CA 1
ATOM 662 C C . THR A 1 84 ? -3.032 -46.690 -3.616 1.00 44.94 84 THR A C 1
ATOM 664 O O . THR A 1 84 ? -4.054 -46.214 -3.136 1.00 44.94 84 THR A O 1
ATOM 667 N N . GLU A 1 85 ? -2.090 -45.918 -4.163 1.00 54.31 85 GLU A N 1
ATOM 668 C CA . GLU A 1 85 ? -2.195 -44.468 -4.440 1.00 54.31 85 GLU A CA 1
ATOM 669 C C . GLU A 1 85 ? -1.858 -43.507 -3.283 1.00 54.31 85 GLU A C 1
ATOM 671 O O . GLU A 1 85 ? -2.689 -42.778 -2.737 1.00 54.31 85 GLU A O 1
ATOM 676 N N . GLN A 1 86 ? -0.565 -43.405 -2.966 1.00 54.62 86 GLN A N 1
ATOM 677 C CA . GLN A 1 86 ? -0.027 -42.235 -2.267 1.00 54.62 86 GLN A CA 1
ATOM 678 C C . GLN A 1 86 ? -0.143 -40.997 -3.175 1.00 54.62 86 GLN A C 1
ATOM 680 O O . GLN A 1 86 ? 0.795 -40.623 -3.873 1.00 54.62 86 GLN A O 1
ATOM 685 N N . GLY A 1 87 ? -1.312 -40.356 -3.192 1.00 66.12 87 GLY A N 1
ATOM 686 C CA . GLY A 1 87 ? -1.476 -39.044 -3.811 1.00 66.12 87 GLY A CA 1
ATOM 687 C C . GLY A 1 87 ? -0.526 -38.031 -3.167 1.00 66.12 87 GLY A C 1
ATOM 688 O O . GLY A 1 87 ? -0.361 -38.019 -1.944 1.00 66.12 87 GLY A O 1
ATOM 689 N N . ASN A 1 88 ? 0.103 -37.178 -3.982 1.00 82.38 88 ASN A N 1
ATOM 690 C CA . ASN A 1 88 ? 1.029 -36.153 -3.498 1.00 82.38 88 ASN A CA 1
ATOM 691 C C . ASN A 1 88 ? 0.364 -35.321 -2.389 1.00 82.38 88 ASN A C 1
ATOM 693 O O . ASN A 1 88 ? -0.721 -34.766 -2.580 1.00 82.38 88 ASN A O 1
ATOM 697 N N . ARG A 1 89 ? 1.009 -35.232 -1.221 1.00 89.81 89 ARG A N 1
ATOM 698 C CA . ARG A 1 89 ? 0.542 -34.426 -0.085 1.00 89.81 89 ARG A CA 1
ATOM 699 C C . ARG A 1 89 ? 1.404 -33.182 0.075 1.00 89.81 89 ARG A C 1
ATOM 701 O O . ARG A 1 89 ? 2.610 -33.207 -0.160 1.00 89.81 89 ARG A O 1
ATOM 708 N N . THR A 1 90 ? 0.790 -32.081 0.492 1.00 86.31 90 THR A N 1
ATOM 709 C CA . THR A 1 90 ? 1.519 -30.881 0.911 1.00 86.31 90 THR A CA 1
ATOM 710 C C . THR A 1 90 ? 2.249 -31.141 2.230 1.00 86.31 90 THR A C 1
ATOM 712 O O . THR A 1 90 ? 1.925 -32.072 2.965 1.00 86.31 90 THR A O 1
ATOM 715 N N . ARG A 1 91 ? 3.184 -30.258 2.601 1.00 82.25 91 ARG A N 1
ATOM 716 C CA . ARG A 1 91 ? 3.866 -30.302 3.909 1.00 82.25 91 ARG A CA 1
ATOM 717 C C . ARG A 1 91 ? 2.900 -30.278 5.109 1.00 82.25 91 ARG A C 1
ATOM 719 O O . ARG A 1 91 ? 3.256 -30.746 6.180 1.00 82.25 91 ARG A O 1
ATOM 726 N N . SER A 1 92 ? 1.689 -29.750 4.921 1.00 86.19 92 SER A N 1
ATOM 727 C CA . SER A 1 92 ? 0.609 -29.724 5.917 1.00 86.19 92 SER A CA 1
ATOM 728 C C . SER A 1 92 ? -0.339 -30.931 5.853 1.00 86.19 92 SER A C 1
ATOM 730 O O . SER A 1 92 ? -1.342 -30.949 6.557 1.00 86.19 92 SER A O 1
ATOM 732 N N . GLY A 1 93 ? -0.066 -31.919 4.995 1.00 88.25 93 GLY A N 1
ATOM 733 C CA . GLY A 1 93 ? -0.872 -33.134 4.852 1.00 88.25 93 GLY A CA 1
ATOM 734 C C . GLY A 1 93 ? -2.091 -33.012 3.931 1.00 88.25 93 GLY A C 1
ATOM 735 O O . GLY A 1 93 ? -2.815 -33.992 3.769 1.00 88.25 93 GLY A O 1
ATOM 736 N N . ARG A 1 94 ? -2.325 -31.858 3.283 1.00 88.75 94 ARG A N 1
ATOM 737 C CA . ARG A 1 94 ? -3.433 -31.708 2.322 1.00 88.75 94 ARG A CA 1
ATOM 738 C C . ARG A 1 94 ? -3.147 -32.497 1.048 1.00 88.75 94 ARG A C 1
ATOM 740 O O . ARG A 1 94 ? -2.038 -32.443 0.523 1.00 88.75 94 ARG A O 1
ATOM 747 N N . LEU A 1 95 ? -4.164 -33.174 0.523 1.00 91.00 95 LEU A N 1
ATOM 748 C CA . LEU A 1 95 ? -4.074 -33.875 -0.755 1.00 91.00 95 LEU A CA 1
ATOM 749 C C . LEU A 1 95 ? -3.986 -32.865 -1.911 1.00 91.00 95 LEU A C 1
ATOM 751 O O . LEU A 1 95 ? -4.842 -31.986 -2.042 1.00 91.00 95 LEU A O 1
ATOM 755 N N . VAL A 1 96 ? -2.959 -32.987 -2.750 1.00 89.06 96 VAL A N 1
ATOM 756 C CA . VAL A 1 96 ? -2.782 -32.139 -3.934 1.00 89.06 96 VAL A CA 1
ATOM 757 C C . VAL A 1 96 ? -3.740 -32.608 -5.030 1.00 89.06 96 VAL A C 1
ATOM 759 O O . VAL A 1 96 ? -3.614 -33.717 -5.543 1.00 89.06 96 VAL A O 1
ATOM 762 N N . LYS A 1 97 ? -4.691 -31.748 -5.411 1.00 87.81 97 LYS A N 1
ATOM 763 C CA . LYS A 1 97 ? -5.571 -31.960 -6.570 1.00 87.81 97 LYS A CA 1
ATOM 764 C C . LYS A 1 97 ? -4.942 -31.348 -7.821 1.00 87.81 97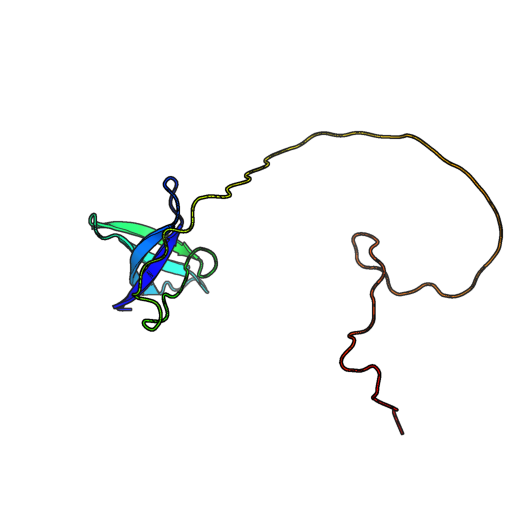 LYS A C 1
ATOM 766 O O . LYS A 1 97 ? -4.385 -30.252 -7.756 1.00 87.81 97 LYS A O 1
ATOM 771 N N . LYS A 1 98 ? -5.049 -32.037 -8.960 1.00 86.50 98 LYS A N 1
ATOM 772 C CA . LYS A 1 98 ? -4.613 -31.488 -10.253 1.00 86.50 98 LYS A CA 1
ATOM 773 C C . LYS A 1 98 ? -5.456 -30.247 -10.613 1.00 86.50 98 LYS A C 1
ATOM 775 O O . LYS A 1 98 ? -6.639 -30.205 -10.265 1.00 86.50 98 LYS A O 1
ATOM 780 N N . PRO A 1 99 ? -4.885 -29.234 -11.290 1.00 87.88 99 PRO A N 1
ATOM 781 C CA . PRO A 1 99 ? -5.647 -28.064 -11.716 1.00 87.88 99 PRO A CA 1
ATOM 782 C C . PRO A 1 99 ? -6.739 -28.450 -12.721 1.00 87.88 99 PRO A C 1
ATOM 784 O O . PRO A 1 99 ? -6.467 -29.154 -13.688 1.00 87.88 99 PRO A O 1
ATOM 787 N N . VAL A 1 100 ? -7.955 -27.924 -12.535 1.00 84.81 100 VAL A N 1
ATOM 788 C CA . VAL A 1 100 ? -9.127 -28.233 -13.386 1.00 84.81 100 VAL A CA 1
ATOM 789 C C . VAL A 1 100 ? -8.887 -27.890 -14.862 1.00 84.81 100 VAL A C 1
ATOM 791 O O . VAL A 1 100 ? -9.344 -28.602 -15.747 1.00 84.81 100 VAL A O 1
ATOM 794 N N . ARG A 1 101 ? -8.121 -26.827 -15.130 1.00 83.88 101 ARG A N 1
ATOM 795 C CA . ARG A 1 101 ? -7.828 -26.327 -16.485 1.00 83.88 101 ARG A CA 1
ATOM 796 C C . ARG A 1 101 ? -6.971 -27.250 -17.359 1.00 83.88 101 ARG A C 1
ATOM 798 O O . ARG A 1 101 ? -6.819 -26.942 -18.527 1.00 83.88 101 ARG A O 1
ATOM 805 N N . PHE A 1 102 ? -6.386 -28.309 -16.801 1.00 79.50 102 PHE A N 1
ATOM 806 C CA . PHE A 1 102 ? -5.589 -29.289 -17.551 1.00 79.50 102 PHE A CA 1
ATOM 807 C C . PHE A 1 102 ? -6.248 -30.674 -17.547 1.00 79.50 102 PHE A C 1
ATOM 809 O O . PHE A 1 102 ? -5.563 -31.688 -17.643 1.00 79.50 102 PHE A O 1
ATOM 816 N N . SER A 1 103 ? -7.567 -30.734 -17.344 1.00 79.69 103 SER A N 1
ATOM 817 C CA . SER A 1 103 ? -8.302 -32.005 -17.317 1.00 79.69 103 SER A CA 1
ATOM 818 C C . SER A 1 103 ? -8.558 -32.585 -18.712 1.00 79.69 103 SER A C 1
ATOM 820 O O . SER A 1 103 ? -8.747 -33.788 -18.830 1.00 79.69 103 SER A O 1
ATOM 822 N N . ASP A 1 104 ? -8.516 -31.749 -19.745 1.00 82.19 104 ASP A N 1
ATOM 823 C CA . ASP A 1 104 ? -8.753 -32.046 -21.162 1.00 82.19 104 ASP A CA 1
ATOM 824 C C . ASP A 1 104 ? -7.462 -32.223 -21.980 1.00 82.19 104 ASP A C 1
ATOM 826 O O . ASP A 1 104 ? -7.511 -32.473 -23.182 1.00 82.19 104 ASP A O 1
ATOM 830 N N . PHE A 1 105 ? -6.295 -32.093 -21.346 1.00 77.06 105 PHE A N 1
ATOM 831 C CA . PHE A 1 105 ? -5.010 -32.204 -22.027 1.00 77.06 105 PHE A CA 1
ATOM 832 C C . PHE A 1 105 ? -4.574 -33.676 -22.117 1.00 77.06 105 PHE A C 1
ATOM 834 O O . PHE A 1 105 ? -3.912 -34.192 -21.213 1.00 77.06 105 PHE A O 1
ATOM 841 N N . GLU A 1 106 ? -4.949 -34.360 -23.200 1.00 76.25 106 GLU A N 1
ATOM 842 C CA . GLU A 1 106 ? -4.365 -35.657 -23.560 1.00 76.25 106 GLU A CA 1
ATOM 843 C C . GLU A 1 106 ? -2.945 -35.449 -24.107 1.00 76.25 106 GLU A C 1
ATOM 845 O O . GLU A 1 106 ? -2.722 -34.716 -25.071 1.00 76.25 106 GLU A O 1
ATOM 850 N N . MET A 1 107 ? -1.961 -36.066 -23.452 1.00 62.94 107 MET A N 1
ATOM 851 C CA . MET A 1 107 ? -0.565 -36.052 -23.883 1.00 62.94 107 MET A CA 1
ATOM 852 C C . MET A 1 107 ? -0.411 -37.127 -24.974 1.00 62.94 107 MET A C 1
ATOM 854 O O . MET A 1 107 ? -0.350 -38.312 -24.648 1.00 62.94 107 MET A O 1
ATOM 858 N N . GLY A 1 108 ? -0.465 -36.714 -26.244 1.00 55.09 108 GLY A N 1
ATOM 859 C CA . GLY A 1 108 ? -0.253 -37.569 -27.424 1.00 55.09 108 GLY A CA 1
ATOM 860 C C . GLY A 1 108 ? 1.213 -37.758 -27.789 1.00 55.09 108 GLY A C 1
ATOM 861 O O . GLY A 1 108 ? 2.025 -36.866 -27.450 1.00 55.09 108 GLY A O 1
#